Protein AF-A0A2H5QVD4-F1 (afdb_monomer)

Foldseek 3Di:
DKDFAFQDPDFVSSQVVLVVVCCVVPNPPWDWAPWDWAGDPDRMIDTDTDTDDDDPPDD

pLDDT: mean 84.74, std 8.8, range [58.88, 92.44]

Structure (mmCIF, N/CA/C/O backbone):
data_AF-A0A2H5QVD4-F1
#
_entry.id   AF-A0A2H5QVD4-F1
#
loop_
_atom_site.group_PDB
_atom_site.id
_atom_site.type_symbol
_atom_site.label_atom_id
_atom_site.label_alt_id
_atom_site.label_comp_id
_atom_site.label_asym_id
_atom_site.label_entity_id
_atom_site.label_seq_id
_atom_site.pdbx_PDB_ins_code
_atom_site.Cartn_x
_atom_site.Cartn_y
_atom_site.Cartn_z
_atom_site.occupancy
_atom_site.B_iso_or_equiv
_atom_site.auth_seq_id
_atom_site.auth_comp_id
_atom_site.auth_asym_id
_atom_site.auth_atom_id
_atom_site.pdbx_PDB_model_num
ATOM 1 N N . MET A 1 1 ? -5.402 4.559 -4.068 1.00 85.44 1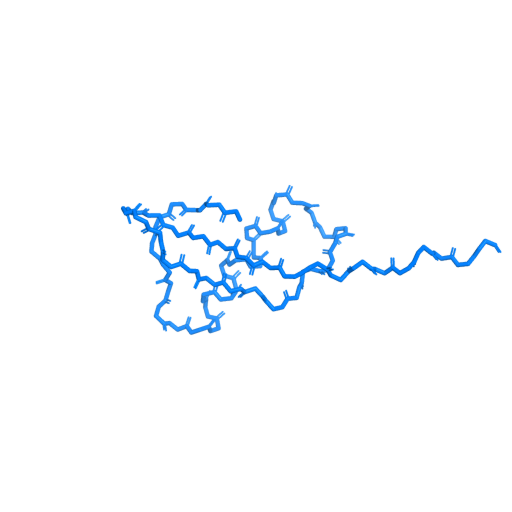 MET A N 1
ATOM 2 C CA . MET A 1 1 ? -4.610 5.748 -3.672 1.00 85.44 1 MET A CA 1
ATOM 3 C C . MET A 1 1 ? -3.336 5.804 -4.498 1.00 85.44 1 MET A C 1
ATOM 5 O O . MET A 1 1 ? -2.889 4.744 -4.905 1.00 85.44 1 MET A O 1
ATOM 9 N N . THR A 1 2 ? -2.769 6.985 -4.741 1.00 87.62 2 THR A N 1
ATOM 10 C CA . THR A 1 2 ? -1.535 7.140 -5.534 1.00 87.62 2 THR A CA 1
A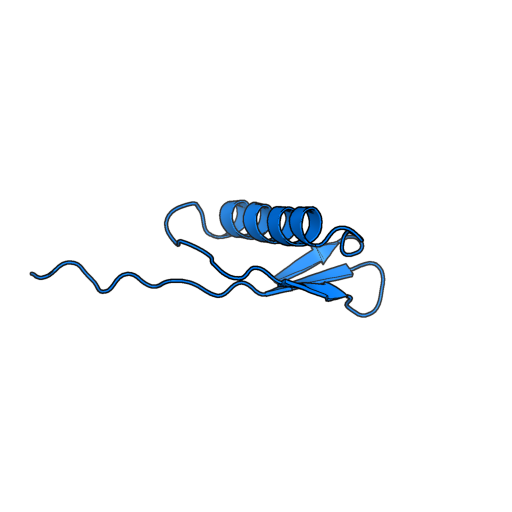TOM 11 C C . THR A 1 2 ? -0.360 7.473 -4.620 1.00 87.62 2 THR A C 1
ATOM 13 O O . THR A 1 2 ? -0.502 8.336 -3.755 1.00 87.62 2 THR A O 1
ATOM 16 N N . ILE A 1 3 ? 0.769 6.790 -4.800 1.00 88.69 3 ILE A N 1
ATOM 17 C CA . ILE A 1 3 ? 1.988 6.941 -3.997 1.00 88.69 3 ILE A CA 1
ATOM 18 C C . ILE A 1 3 ? 3.173 7.221 -4.938 1.00 88.69 3 ILE A C 1
ATOM 20 O O . ILE A 1 3 ? 3.265 6.596 -6.001 1.00 88.69 3 ILE A O 1
ATOM 24 N N . PRO A 1 4 ? 4.083 8.148 -4.584 1.00 88.88 4 PRO A N 1
ATOM 25 C CA . PRO A 1 4 ? 5.328 8.341 -5.319 1.00 88.88 4 PRO A CA 1
ATOM 26 C C . PRO A 1 4 ? 6.229 7.100 -5.265 1.00 88.88 4 PRO A C 1
ATOM 28 O O .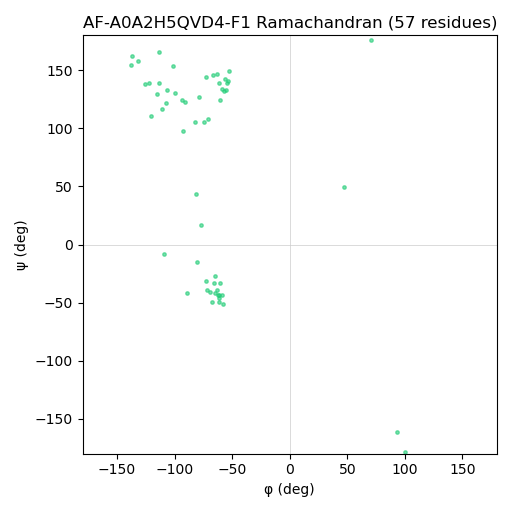 PRO A 1 4 ? 6.293 6.389 -4.266 1.00 88.88 4 PRO A O 1
ATOM 31 N N . GLY A 1 5 ? 6.964 6.868 -6.347 1.00 88.31 5 GLY A N 1
ATOM 32 C CA . GLY A 1 5 ? 7.818 5.699 -6.535 1.00 88.31 5 GLY A CA 1
ATOM 33 C C . GLY A 1 5 ? 7.169 4.621 -7.400 1.00 88.31 5 GLY A C 1
ATOM 34 O O . GLY A 1 5 ? 6.052 4.769 -7.894 1.00 88.31 5 GLY A O 1
ATOM 35 N N . VAL A 1 6 ? 7.890 3.521 -7.589 1.00 89.19 6 VAL A N 1
ATOM 36 C CA . VAL A 1 6 ? 7.448 2.366 -8.382 1.00 89.19 6 VAL A CA 1
ATOM 37 C C . VAL A 1 6 ? 6.954 1.248 -7.470 1.00 89.19 6 VAL A C 1
ATOM 39 O O . VAL A 1 6 ? 7.409 1.142 -6.333 1.00 89.19 6 VAL A O 1
ATOM 42 N N . CYS A 1 7 ? 6.055 0.398 -7.973 1.00 89.56 7 CYS A N 1
ATOM 43 C CA . CYS A 1 7 ? 5.708 -0.829 -7.260 1.00 89.56 7 CYS A CA 1
ATOM 44 C C . CYS A 1 7 ? 6.962 -1.694 -7.064 1.00 89.56 7 CYS A C 1
ATOM 46 O O . CYS A 1 7 ? 7.706 -1.896 -8.034 1.00 89.56 7 CYS A O 1
ATOM 48 N N . PRO A 1 8 ? 7.184 -2.236 -5.856 1.00 90.88 8 PRO A N 1
ATOM 49 C CA . PRO A 1 8 ? 8.171 -3.282 -5.639 1.00 90.88 8 PRO A CA 1
ATOM 50 C C . PRO A 1 8 ? 7.956 -4.452 -6.603 1.00 90.88 8 PRO A C 1
ATOM 52 O O . PRO A 1 8 ? 6.831 -4.744 -7.011 1.00 90.88 8 PRO A O 1
ATOM 55 N N . LYS A 1 9 ? 9.047 -5.129 -6.974 1.00 88.69 9 LYS A N 1
ATOM 56 C CA . LYS A 1 9 ? 8.972 -6.335 -7.816 1.00 88.69 9 LYS A CA 1
ATOM 57 C C . LYS A 1 9 ? 8.427 -7.532 -7.046 1.00 88.69 9 LYS A C 1
ATOM 59 O O . LYS A 1 9 ? 7.816 -8.408 -7.649 1.00 88.69 9 LYS A O 1
ATOM 64 N N . ASP A 1 10 ? 8.691 -7.576 -5.742 1.00 91.88 10 ASP A N 1
ATOM 65 C CA . ASP A 1 10 ? 8.171 -8.622 -4.880 1.00 91.88 10 ASP A CA 1
ATOM 66 C C . ASP A 1 10 ? 6.700 -8.330 -4.536 1.00 91.88 10 ASP A C 1
ATOM 68 O O . ASP A 1 10 ? 6.389 -7.231 -4.066 1.00 91.88 10 ASP A O 1
ATOM 72 N N . PRO A 1 11 ? 5.781 -9.283 -4.766 1.00 87.25 11 PRO A N 1
ATOM 73 C CA . PRO A 1 11 ? 4.360 -9.067 -4.532 1.00 87.25 11 PRO A CA 1
ATOM 74 C C . PRO A 1 11 ? 4.022 -8.854 -3.051 1.00 87.25 11 PRO A C 1
ATOM 76 O O . PRO A 1 11 ? 3.132 -8.059 -2.763 1.00 87.25 11 PRO A O 1
ATOM 79 N N . LYS A 1 12 ? 4.740 -9.490 -2.112 1.00 88.38 12 LYS A N 1
ATOM 80 C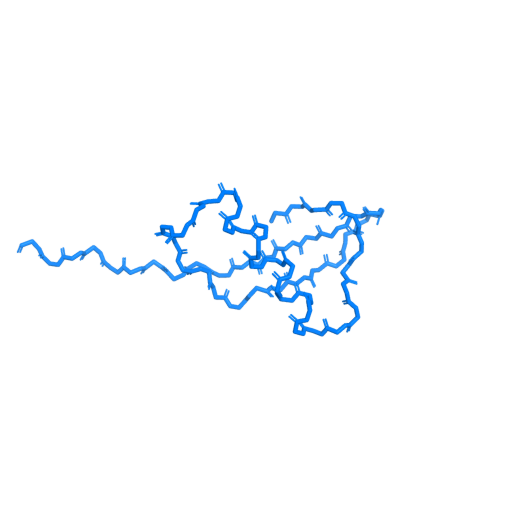 CA . LYS A 1 12 ? 4.494 -9.299 -0.672 1.00 88.38 12 LYS A CA 1
ATOM 81 C C . LYS A 1 12 ? 4.970 -7.928 -0.216 1.00 88.38 12 LYS A C 1
ATOM 83 O O . LYS A 1 12 ? 4.305 -7.273 0.581 1.00 88.38 12 LYS A O 1
ATOM 88 N N . GLU A 1 13 ? 6.110 -7.479 -0.731 1.00 91.31 13 GLU A N 1
ATOM 89 C CA . GLU A 1 13 ? 6.604 -6.128 -0.463 1.00 91.31 13 GLU A CA 1
ATOM 90 C C . GLU A 1 13 ? 5.656 -5.070 -1.048 1.00 91.31 13 GLU A C 1
ATOM 92 O O . GLU A 1 13 ? 5.330 -4.085 -0.385 1.00 91.31 13 GLU A O 1
ATOM 97 N N . ALA A 1 14 ? 5.157 -5.296 -2.265 1.00 89.81 14 ALA A N 1
ATOM 98 C CA . ALA A 1 14 ? 4.203 -4.412 -2.922 1.00 89.81 14 ALA A CA 1
ATOM 99 C C . ALA A 1 14 ? 2.876 -4.303 -2.154 1.00 89.81 14 ALA A C 1
ATOM 101 O O . ALA A 1 14 ? 2.358 -3.199 -1.967 1.00 89.81 14 ALA A O 1
ATOM 102 N N . GLU A 1 15 ? 2.361 -5.429 -1.666 1.00 90.50 15 GLU A N 1
ATOM 103 C CA . GLU A 1 15 ? 1.185 -5.478 -0.798 1.00 90.50 15 GLU A CA 1
ATOM 104 C C . GLU A 1 15 ? 1.435 -4.723 0.514 1.00 90.50 15 GLU A C 1
ATOM 106 O O . GLU A 1 15 ? 0.631 -3.873 0.904 1.00 90.50 15 GLU A O 1
ATOM 111 N N . PHE A 1 16 ? 2.587 -4.945 1.153 1.00 90.44 16 PHE A N 1
ATOM 112 C CA . PHE A 1 16 ? 2.954 -4.276 2.400 1.00 90.44 16 PHE A CA 1
ATOM 113 C C . PHE A 1 16 ? 3.055 -2.752 2.257 1.00 90.44 16 PHE A C 1
ATOM 115 O O . PHE A 1 16 ? 2.552 -2.021 3.112 1.00 90.44 16 PHE A O 1
ATOM 122 N N . VAL A 1 17 ? 3.662 -2.247 1.177 1.00 90.75 17 VAL A N 1
ATOM 123 C CA . VAL A 1 17 ? 3.738 -0.800 0.901 1.00 90.75 17 VAL A CA 1
ATOM 124 C C . VAL A 1 17 ? 2.337 -0.197 0.795 1.00 90.75 17 VAL A C 1
ATOM 126 O O . VAL A 1 17 ? 2.065 0.858 1.377 1.00 90.75 17 VAL A O 1
ATOM 129 N N . CYS A 1 18 ? 1.430 -0.889 0.106 1.00 91.81 18 CYS A N 1
ATOM 130 C CA . CYS A 1 18 ? 0.048 -0.459 -0.036 1.00 91.81 18 CYS A CA 1
ATOM 131 C C . CYS A 1 18 ? -0.744 -0.536 1.275 1.00 91.81 18 CYS A C 1
ATOM 133 O O . CYS A 1 18 ? -1.481 0.401 1.585 1.00 91.81 18 CYS A O 1
ATOM 135 N N . LEU A 1 19 ? -0.558 -1.586 2.076 1.00 90.25 19 LEU A N 1
ATOM 136 C CA . LEU A 1 19 ? -1.154 -1.709 3.409 1.00 90.25 19 LEU A CA 1
ATOM 137 C C . LEU A 1 19 ? -0.684 -0.585 4.331 1.00 90.25 19 LEU A C 1
ATOM 139 O O . LEU A 1 19 ? -1.498 0.099 4.950 1.00 90.25 19 LEU A O 1
ATOM 143 N N . LYS A 1 20 ? 0.629 -0.351 4.389 1.00 90.50 20 LYS A N 1
ATOM 144 C CA . LYS A 1 20 ? 1.219 0.685 5.236 1.00 90.50 20 LYS A CA 1
ATOM 145 C C . LYS A 1 20 ? 0.645 2.059 4.904 1.00 90.50 20 LYS A C 1
ATOM 147 O O . LYS A 1 20 ? 0.129 2.737 5.786 1.00 90.50 20 LYS A O 1
ATOM 152 N N . ALA A 1 21 ? 0.659 2.434 3.628 1.00 89.69 21 ALA A N 1
ATOM 153 C CA . ALA A 1 21 ? 0.127 3.719 3.194 1.00 89.69 21 ALA A CA 1
ATOM 154 C C . ALA A 1 21 ? -1.394 3.843 3.410 1.00 89.69 21 ALA A C 1
ATOM 156 O O . ALA A 1 21 ? -1.903 4.948 3.607 1.00 89.69 21 ALA A O 1
ATOM 157 N N . PHE A 1 22 ? -2.128 2.725 3.407 1.00 89.94 22 PHE A N 1
ATOM 158 C CA . PHE A 1 22 ? -3.543 2.715 3.751 1.00 89.94 22 PHE A CA 1
ATOM 159 C C . PHE A 1 22 ? -3.723 3.046 5.234 1.00 89.94 22 PHE A C 1
ATOM 161 O O . PHE A 1 22 ? -4.490 3.951 5.563 1.00 89.94 22 PHE A O 1
ATOM 168 N N . PHE A 1 23 ? -2.986 2.373 6.120 1.00 88.50 23 PHE A N 1
ATOM 169 C CA . PHE A 1 23 ? -3.036 2.636 7.558 1.00 88.50 23 PHE A CA 1
ATOM 170 C C . PHE A 1 23 ? -2.560 4.046 7.916 1.00 88.50 23 PHE A C 1
ATOM 172 O O . PHE A 1 23 ? -3.198 4.695 8.741 1.00 88.50 23 PHE A O 1
ATOM 179 N N . ASP A 1 24 ? -1.519 4.562 7.259 1.00 88.75 24 ASP A N 1
ATOM 180 C CA . ASP A 1 24 ? -1.058 5.945 7.446 1.00 88.75 24 ASP A CA 1
ATOM 181 C C . ASP A 1 24 ? -2.153 6.967 7.082 1.00 88.75 24 ASP A C 1
ATOM 183 O O . ASP A 1 24 ? -2.257 8.025 7.703 1.00 88.75 24 ASP A O 1
ATOM 187 N N . LYS A 1 25 ? -3.002 6.659 6.091 1.00 86.69 25 LYS A N 1
ATOM 188 C CA . LYS A 1 25 ? -4.049 7.572 5.609 1.00 86.69 25 LYS A CA 1
ATOM 189 C C . LYS A 1 25 ? -5.384 7.441 6.347 1.00 86.69 25 LYS A C 1
ATOM 191 O O . LYS A 1 25 ? -6.049 8.448 6.580 1.00 86.69 25 LYS A O 1
ATOM 196 N N . TYR A 1 26 ? -5.815 6.218 6.634 1.00 84.69 26 TYR A N 1
ATOM 197 C CA . TYR A 1 26 ? -7.153 5.914 7.161 1.00 84.69 26 TYR A CA 1
ATOM 198 C C . TYR A 1 26 ? -7.136 5.458 8.630 1.00 84.69 26 TYR A C 1
ATOM 200 O O . TYR A 1 26 ? -8.192 5.335 9.257 1.00 84.69 26 TYR A O 1
ATOM 208 N N . GLY A 1 27 ? -5.950 5.227 9.197 1.00 82.50 27 GLY A N 1
ATOM 209 C CA . GLY A 1 27 ? -5.776 4.621 10.512 1.00 82.50 27 GLY A CA 1
ATOM 210 C C . GLY A 1 27 ? -6.148 3.135 10.532 1.00 82.50 27 GLY A C 1
ATOM 211 O O . GLY A 1 27 ? -6.672 2.579 9.569 1.00 82.50 27 GLY A O 1
ATOM 212 N N . ALA A 1 28 ? -5.936 2.488 11.679 1.00 78.19 28 ALA A N 1
ATOM 213 C CA . ALA A 1 28 ? -6.289 1.081 11.910 1.00 78.19 28 ALA A CA 1
ATOM 214 C C . ALA A 1 28 ? -7.797 0.843 12.154 1.00 78.19 28 ALA A C 1
ATOM 216 O O . ALA A 1 28 ? -8.190 -0.189 12.683 1.00 78.19 28 ALA A O 1
ATOM 217 N N . THR A 1 29 ? -8.655 1.809 11.806 1.00 73.56 29 THR A N 1
ATOM 218 C CA . THR A 1 29 ? -10.118 1.717 12.000 1.00 73.56 29 THR A CA 1
ATOM 219 C C . THR A 1 29 ? -10.817 0.899 10.916 1.00 73.56 29 THR A C 1
ATOM 221 O O . THR A 1 29 ? -11.983 0.533 11.055 1.00 73.56 29 THR A O 1
ATOM 224 N N . LYS A 1 30 ? -10.113 0.645 9.815 1.00 77.19 30 LYS A N 1
ATOM 225 C CA . LYS A 1 30 ? -10.549 -0.171 8.691 1.00 77.19 30 LYS A CA 1
ATOM 226 C C . LYS A 1 30 ? -9.532 -1.284 8.511 1.00 77.19 30 LYS A C 1
ATOM 228 O O . LYS A 1 30 ? -8.334 -1.020 8.592 1.00 77.19 30 LYS A O 1
ATOM 233 N N . SER A 1 31 ? -10.018 -2.486 8.242 1.00 82.38 31 SER A N 1
ATOM 234 C CA . SER A 1 31 ? -9.184 -3.626 7.875 1.00 82.38 31 SER A CA 1
ATOM 235 C C . SER A 1 31 ? -9.092 -3.678 6.351 1.00 82.38 31 SER A C 1
ATOM 237 O O . SER A 1 31 ? -10.046 -4.130 5.708 1.00 82.38 31 SER A O 1
ATOM 239 N N . PRO A 1 32 ? -8.018 -3.142 5.742 1.00 85.06 32 PRO A N 1
ATOM 240 C CA . PRO A 1 32 ? -7.761 -3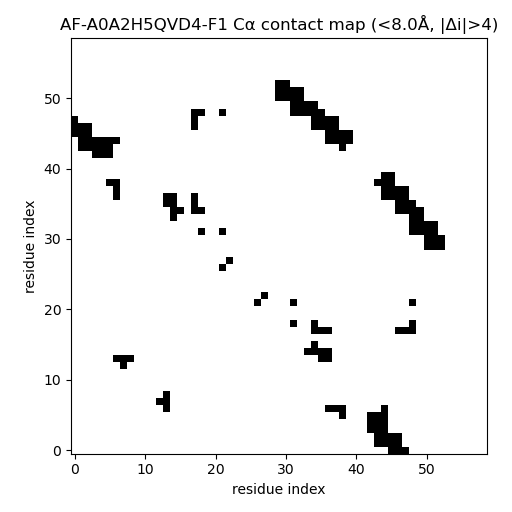.388 4.335 1.00 85.06 32 PRO A CA 1
ATOM 241 C C . PRO A 1 32 ? -7.424 -4.869 4.127 1.00 85.06 32 PRO A C 1
ATOM 243 O O . PRO A 1 32 ? -6.771 -5.486 4.967 1.00 85.06 32 PRO A O 1
ATOM 246 N N . ASP A 1 33 ? -7.841 -5.407 2.992 1.00 84.69 33 ASP A N 1
ATOM 247 C CA . ASP A 1 33 ? -7.506 -6.740 2.506 1.00 84.69 33 ASP A CA 1
ATOM 248 C C . ASP A 1 33 ? -7.194 -6.666 1.002 1.00 84.69 33 ASP A C 1
ATOM 250 O O . ASP A 1 33 ? -7.514 -5.670 0.343 1.00 84.69 33 ASP A O 1
ATOM 254 N N . ASN A 1 34 ? -6.525 -7.680 0.454 1.00 85.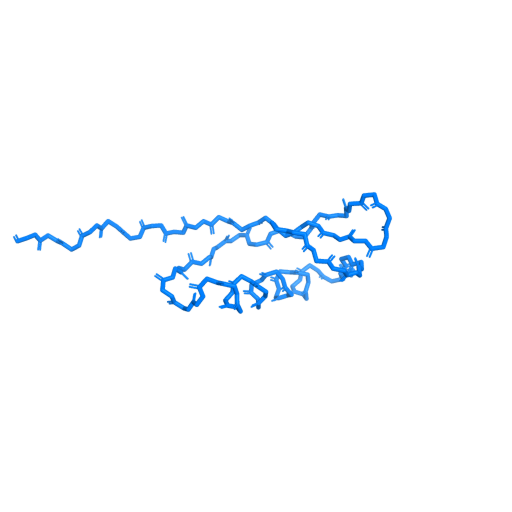88 34 ASN A N 1
ATOM 255 C CA . ASN A 1 34 ? -6.158 -7.767 -0.967 1.00 85.88 34 ASN A CA 1
ATOM 256 C C . ASN A 1 34 ? -5.531 -6.472 -1.537 1.00 85.88 34 ASN A C 1
ATOM 258 O O . ASN A 1 34 ? -5.943 -5.960 -2.582 1.00 85.88 34 ASN A O 1
ATOM 262 N N . CYS A 1 35 ? -4.531 -5.904 -0.855 1.00 89.81 35 CYS A N 1
ATOM 263 C CA . CYS A 1 35 ? -3.856 -4.692 -1.322 1.00 89.81 35 CYS A CA 1
ATOM 264 C C . CYS A 1 35 ? -2.978 -4.949 -2.557 1.00 89.81 35 CYS A C 1
ATOM 266 O O . CYS A 1 35 ? -1.883 -5.494 -2.470 1.00 89.81 35 CYS A O 1
ATOM 268 N N . LEU A 1 36 ? -3.414 -4.466 -3.717 1.00 91.38 36 LEU A N 1
ATOM 269 C CA . LEU A 1 36 ? -2.690 -4.566 -4.978 1.00 91.38 36 LEU A CA 1
ATOM 270 C C . LEU A 1 36 ? -1.946 -3.275 -5.311 1.00 91.38 36 LEU A C 1
ATOM 272 O O . LEU A 1 36 ? -2.531 -2.189 -5.355 1.00 91.38 36 LEU A O 1
ATOM 276 N N . CYS A 1 37 ? -0.668 -3.418 -5.652 1.00 92.44 37 CYS A N 1
ATOM 277 C CA . CYS A 1 37 ? 0.121 -2.350 -6.247 1.00 92.44 37 CYS A CA 1
ATOM 278 C C . CYS A 1 37 ? 0.029 -2.415 -7.774 1.00 92.44 37 CYS A C 1
ATOM 280 O O . CYS A 1 37 ? 0.374 -3.423 -8.392 1.00 92.44 37 CYS A O 1
ATOM 282 N N . LYS A 1 38 ? -0.423 -1.328 -8.395 1.00 91.12 38 LYS A N 1
ATOM 283 C CA . LYS A 1 38 ? -0.513 -1.169 -9.846 1.00 91.12 38 LYS A CA 1
ATOM 284 C C . LYS A 1 38 ? 0.427 -0.056 -10.305 1.00 91.12 38 LYS A C 1
ATOM 286 O O . LYS A 1 38 ? 0.358 1.046 -9.759 1.00 91.12 38 LYS A O 1
ATOM 291 N N . PRO A 1 39 ? 1.284 -0.287 -11.312 1.00 89.31 39 PRO A N 1
ATOM 292 C CA . PRO A 1 39 ? 2.079 0.790 -11.884 1.00 89.31 39 PRO A CA 1
ATOM 293 C C . PRO A 1 39 ? 1.154 1.855 -12.492 1.00 89.31 39 PRO A C 1
ATOM 295 O O . PRO A 1 39 ? 0.147 1.528 -13.120 1.00 89.31 39 PRO A O 1
ATOM 298 N N . SER A 1 40 ? 1.491 3.128 -12.292 1.00 87.81 40 SER A N 1
ATOM 299 C CA . SER A 1 40 ? 0.808 4.267 -12.909 1.00 87.81 40 SER A CA 1
ATOM 300 C C . SER A 1 40 ? 1.754 4.966 -13.881 1.00 87.81 40 SER A C 1
ATOM 302 O O . SER A 1 40 ? 2.960 4.727 -13.878 1.00 87.81 40 SER A O 1
ATOM 304 N N . THR A 1 41 ? 1.224 5.838 -14.736 1.00 80.25 41 THR A N 1
ATOM 305 C CA . THR A 1 41 ? 2.044 6.663 -15.628 1.00 80.25 41 THR A CA 1
ATOM 306 C C . THR A 1 41 ? 2.979 7.572 -14.820 1.00 80.25 41 THR A C 1
ATOM 308 O O . THR A 1 41 ? 2.531 8.355 -13.982 1.00 80.25 41 THR A O 1
ATOM 311 N N . GLY A 1 42 ? 4.285 7.477 -15.094 1.00 78.75 42 GLY A N 1
ATOM 312 C CA . GLY A 1 42 ? 5.340 8.247 -14.423 1.00 78.75 42 GLY A CA 1
ATOM 313 C C . GLY A 1 42 ? 5.973 7.529 -13.223 1.00 78.75 42 GLY A C 1
ATOM 314 O O . GLY A 1 42 ? 5.877 6.316 -13.081 1.00 78.75 42 GLY A O 1
ATOM 315 N N . SER A 1 43 ? 6.641 8.287 -12.347 1.00 85.94 43 SER A N 1
ATOM 316 C CA . SER A 1 43 ? 7.297 7.779 -11.127 1.00 85.94 43 SER A CA 1
ATOM 317 C C . SER A 1 43 ? 6.307 7.599 -9.967 1.00 85.94 43 SER A C 1
ATOM 319 O O . SER A 1 43 ? 6.575 8.043 -8.850 1.00 85.94 43 SER A O 1
ATOM 321 N N . GLN A 1 44 ? 5.129 7.039 -10.245 1.00 90.44 44 GLN A N 1
ATOM 322 C CA . GLN A 1 44 ? 4.046 6.843 -9.280 1.00 90.44 44 GLN A CA 1
ATOM 323 C C . GLN A 1 44 ? 3.411 5.462 -9.452 1.00 90.44 44 GLN A C 1
ATOM 325 O O . GLN A 1 44 ? 3.384 4.897 -10.548 1.00 90.44 44 GLN A O 1
ATOM 330 N N . HIS A 1 45 ? 2.823 4.949 -8.378 1.00 91.94 45 HIS A N 1
ATOM 331 C CA . HIS A 1 45 ? 2.012 3.741 -8.403 1.00 91.94 45 HIS A CA 1
ATOM 332 C C . HIS A 1 45 ? 0.688 3.946 -7.678 1.00 91.94 45 HIS A C 1
ATOM 334 O O . HIS A 1 45 ? 0.523 4.843 -6.850 1.00 91.94 45 HIS A O 1
ATOM 340 N N . ILE A 1 46 ? -0.278 3.107 -8.023 1.00 92.31 46 ILE A N 1
ATOM 341 C CA . ILE A 1 46 ? -1.610 3.096 -7.446 1.00 92.31 46 ILE A CA 1
ATOM 342 C C . ILE A 1 46 ? -1.726 1.875 -6.547 1.00 92.31 46 ILE A C 1
ATOM 344 O O . ILE A 1 46 ? -1.604 0.745 -7.002 1.00 92.31 46 ILE A O 1
ATOM 348 N N . CYS A 1 47 ? -2.030 2.109 -5.282 1.00 92.44 47 CYS A N 1
ATOM 349 C CA . CYS A 1 47 ? -2.424 1.073 -4.344 1.00 92.44 47 CYS A CA 1
ATOM 350 C C . CYS A 1 47 ? -3.944 0.957 -4.302 1.00 92.44 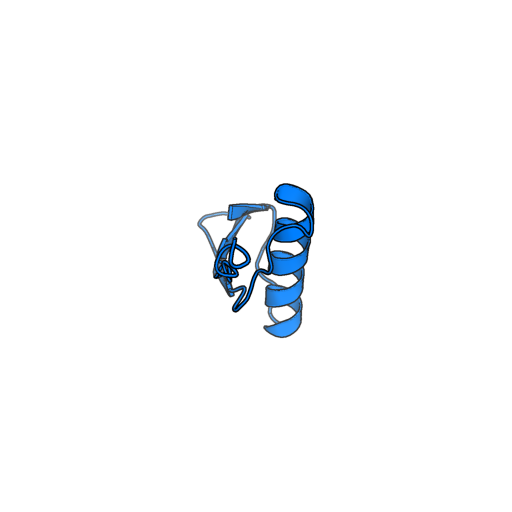47 CYS A C 1
ATOM 352 O O . CYS A 1 47 ? -4.646 1.945 -4.041 1.00 92.44 47 CYS A O 1
ATOM 354 N N . GLN A 1 48 ? -4.450 -0.240 -4.558 1.00 91.00 48 GLN A N 1
ATOM 355 C CA . GLN A 1 48 ? -5.864 -0.575 -4.501 1.00 91.00 48 GLN A CA 1
ATOM 356 C C . GLN A 1 48 ? -6.048 -1.682 -3.468 1.00 91.00 48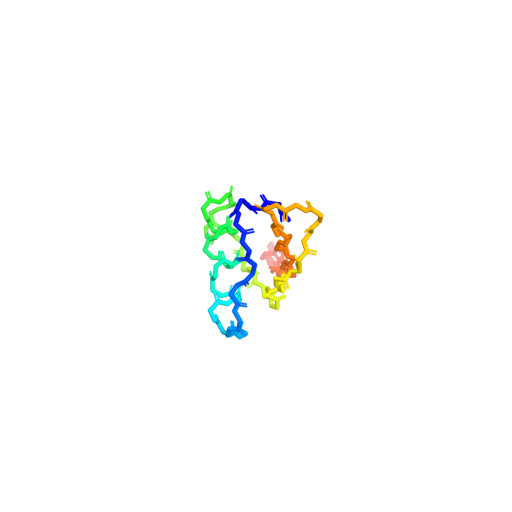 GLN A C 1
ATOM 358 O O . GLN A 1 48 ? -5.589 -2.789 -3.692 1.00 91.00 48 GLN A O 1
ATOM 363 N N . CYS A 1 49 ? -6.686 -1.363 -2.347 1.00 89.00 49 CYS A N 1
ATOM 364 C CA . CYS A 1 49 ? -7.005 -2.321 -1.295 1.00 89.00 49 CYS A CA 1
ATOM 365 C C . CYS A 1 49 ? -8.517 -2.472 -1.216 1.00 89.00 49 CYS A C 1
ATOM 367 O O . CYS A 1 49 ? -9.232 -1.463 -1.290 1.00 89.00 49 CYS A O 1
ATOM 369 N N . ASP A 1 50 ? -8.983 -3.700 -1.040 1.00 87.75 50 ASP A N 1
ATOM 370 C CA . ASP A 1 50 ? -10.352 -3.959 -0.628 1.00 87.75 50 ASP A CA 1
ATOM 371 C C . ASP A 1 50 ? -10.487 -3.580 0.846 1.00 87.75 50 ASP A C 1
ATOM 373 O O . ASP A 1 50 ? -9.545 -3.695 1.625 1.00 87.75 50 ASP A O 1
ATOM 377 N N . ILE A 1 51 ? -11.638 -3.051 1.243 1.00 84.12 51 ILE A N 1
ATOM 378 C CA . ILE A 1 51 ? -11.886 -2.694 2.640 1.00 84.12 51 ILE A CA 1
ATOM 379 C C . ILE A 1 51 ? -12.931 -3.659 3.160 1.00 84.12 51 ILE A C 1
ATOM 381 O O . ILE A 1 51 ? -14.075 -3.636 2.699 1.00 84.12 51 ILE A O 1
ATOM 385 N N . ILE A 1 52 ? -12.554 -4.469 4.146 1.00 79.50 52 ILE A N 1
ATOM 386 C CA . I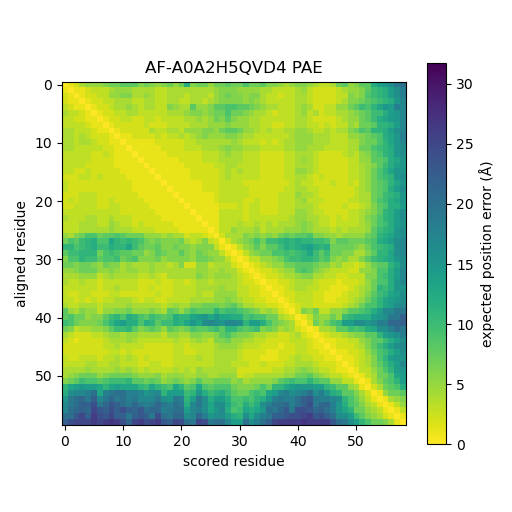LE A 1 52 ? -13.520 -5.272 4.880 1.00 79.50 52 ILE A CA 1
ATOM 387 C C . ILE A 1 52 ? -14.264 -4.312 5.806 1.00 79.50 52 ILE A C 1
ATOM 389 O O . ILE A 1 52 ? -13.733 -3.806 6.797 1.00 79.50 52 ILE A O 1
ATOM 393 N N . CYS A 1 53 ? -15.501 -3.997 5.440 1.00 69.50 53 CYS A N 1
ATOM 394 C CA . CYS A 1 53 ? -16.429 -3.342 6.343 1.00 69.50 53 CYS A CA 1
ATOM 395 C C . CYS A 1 53 ? -17.040 -4.424 7.230 1.00 69.50 53 CYS A C 1
ATOM 397 O O . CYS A 1 53 ? -17.901 -5.169 6.765 1.00 69.50 53 CYS A O 1
ATOM 399 N N . ASP A 1 54 ? -16.615 -4.502 8.493 1.00 62.59 54 ASP A N 1
ATOM 400 C CA . ASP A 1 54 ? -17.381 -5.247 9.489 1.00 62.59 54 ASP A CA 1
ATOM 401 C C . ASP A 1 54 ? -18.815 -4.690 9.518 1.00 62.59 54 ASP A C 1
ATOM 403 O O . ASP A 1 54 ? -18.994 -3.459 9.521 1.00 62.59 54 ASP A O 1
ATOM 407 N N . PRO A 1 55 ? -19.849 -5.550 9.493 1.00 60.56 55 PRO A N 1
ATOM 408 C CA . PRO A 1 55 ? -21.205 -5.089 9.722 1.00 60.56 55 PRO A CA 1
ATOM 409 C C . PRO A 1 55 ? -21.253 -4.371 11.080 1.00 60.56 55 PRO A C 1
ATOM 411 O O . PRO A 1 55 ? -20.562 -4.783 12.017 1.00 60.56 55 PRO A O 1
ATOM 414 N N . PRO A 1 56 ? -22.030 -3.280 11.210 1.00 58.88 56 PRO A N 1
ATOM 415 C CA . PRO A 1 56 ? -22.155 -2.595 12.489 1.00 58.88 56 PRO A CA 1
ATOM 416 C C . PRO A 1 56 ? -22.573 -3.609 13.566 1.00 58.88 56 PRO A C 1
ATOM 418 O O . PRO A 1 56 ? -23.392 -4.488 13.270 1.00 58.88 56 PRO A O 1
ATOM 421 N N . PRO A 1 57 ? -22.024 -3.517 14.793 1.00 63.44 57 PRO A N 1
ATOM 422 C CA . PRO A 1 57 ? -22.382 -4.440 15.859 1.00 63.44 57 PRO A CA 1
ATOM 423 C C . PRO A 1 57 ? -23.907 -4.436 16.051 1.00 63.44 57 PRO A C 1
ATOM 425 O O . PRO A 1 57 ? -24.522 -3.365 15.963 1.00 63.44 57 PRO A O 1
ATOM 428 N N . PRO A 1 58 ? -24.534 -5.606 16.274 1.00 69.25 58 PRO A N 1
ATOM 429 C CA . PRO A 1 58 ? -25.967 -5.667 16.528 1.00 69.25 58 PRO A CA 1
ATOM 430 C C . PRO A 1 58 ? -26.311 -4.785 17.738 1.00 69.25 58 PRO A C 1
ATOM 432 O O . PRO A 1 58 ? -25.611 -4.815 18.750 1.00 69.25 58 PRO A O 1
ATOM 435 N N . LYS A 1 59 ? -27.348 -3.955 17.574 1.00 62.03 59 LYS A N 1
ATOM 436 C CA . LYS A 1 59 ? -27.856 -3.013 18.581 1.00 62.03 59 LYS A CA 1
ATOM 437 C C . LYS A 1 59 ? -28.516 -3.730 19.754 1.00 62.03 59 LYS A C 1
ATOM 439 O O . LYS A 1 59 ? -29.214 -4.734 19.491 1.00 62.03 59 LYS A O 1
#

Radius of gyration: 12.94 Å; Cα contacts (8 Å, |Δi|>4): 85; chains: 1; bounding box: 37×18×34 Å

Nearest PDB structures (foldseek):
  7csl-assembly2_D  TM=4.813E-01  e=8.089E+00  Pyrococcus horikoshii OT3
  8om3-assembly1_d  TM=3.806E-01  e=4.231E+00  Saccharomyces cerevisiae
  3r9j-assembly1_C  TM=4.401E-01  e=8.631E+00  Escherichia coli K-12
  6dzs-assembly1_B  TM=3.757E-01  e=6.660E+00  Mycolicibacterium hassiacum DSM 44199

Organism: Citrus unshiu (NCBI:txid55188)

Sequence (59 aa):
MTIPGVCPKDPKEAEFVCLKAFFDKYGATKSPDNCLCKPSTGSQHICQCDIICDPPPPK

Mean predicted aligned error: 6.1 Å

Solvent-accessible surface area (backbone atoms only — not comparable to full-atom values): 3496 Å² total; per-residue (Å²): 89,79,45,85,41,72,59,55,90,50,67,68,59,18,23,47,56,34,48,51,56,45,38,76,72,64,39,88,84,54,52,70,40,79,35,41,56,40,79,41,90,72,72,24,17,33,31,49,57,46,71,57,74,76,75,77,77,87,129

InterPro domains:
  IPR010682 Plant self-incompatibility response [PF06876] (2-50)

Secondary structure (DSSP, 8-state):
-EEESPPPSSHHHHHHHHHHHHHHHH-TTSEEEEEEEEE-SSSEEEEEEEEE-PPPPP-